Protein AF-A0A1G1GJQ8-F1 (afdb_monomer_lite)

Sequence (85 aa):
MKTSAKMRQWERTQTAWTIEQDRINFLKTAPLPVNPPSLMKPVKVRVLKPTFCIKGERVEVDSILSMPYCDAVSLQVLGKAIIIE

Secondary structure (DSSP, 8-state):
-PPPHHHHHHHHHHHHHHHHHHHHHHHHHSPP-PPPGGGGSEEEEEESS-EE-TTS-EE-TT-EEEEEHHHHHHHHHTTSEEE--

Foldseek 3Di:
DDDDPVVVVVVVVVVVVVVVVVVVVCVVPPPDPDDPVQQQDWFKKFFQCFDADPVRDIDHHRDIDIGGNVRQVVCVVVVGIDTDD

Radius of gyration: 24.44 Å; chains: 1; bounding box: 41×51×54 Å

Structure (mmCIF, N/CA/C/O backbone):
data_AF-A0A1G1GJQ8-F1
#
_entry.id   AF-A0A1G1GJQ8-F1
#
loop_
_atom_site.group_PDB
_atom_site.id
_atom_site.type_symbol
_atom_site.label_atom_id
_atom_site.label_alt_id
_atom_site.label_comp_id
_atom_site.label_asym_id
_atom_site.label_entity_id
_atom_site.label_seq_id
_atom_site.pdbx_PDB_ins_code
_atom_site.Cartn_x
_atom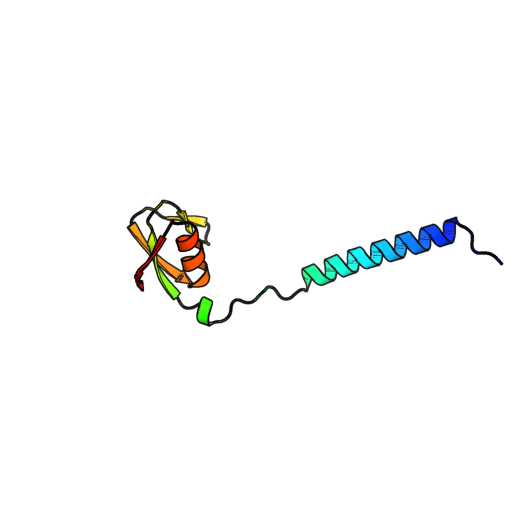_site.Cartn_y
_atom_site.Cartn_z
_atom_site.occupancy
_atom_site.B_iso_or_equiv
_atom_site.auth_seq_id
_atom_site.auth_comp_id
_atom_site.auth_asym_id
_atom_site.auth_atom_id
_atom_site.pdbx_PDB_model_num
ATOM 1 N N . MET A 1 1 ? 26.194 39.902 39.321 1.00 52.62 1 MET A N 1
ATOM 2 C CA . MET A 1 1 ? 24.724 40.036 39.173 1.00 52.62 1 MET A CA 1
ATOM 3 C C . MET A 1 1 ? 24.141 38.660 38.865 1.00 52.62 1 MET A C 1
ATOM 5 O O . MET A 1 1 ? 24.646 38.014 37.960 1.00 52.62 1 MET A O 1
ATOM 9 N N . LYS A 1 2 ? 23.168 38.157 39.642 1.00 57.56 2 LYS A N 1
ATOM 10 C CA . LYS A 1 2 ? 22.537 36.841 39.398 1.00 57.56 2 LYS A CA 1
ATOM 11 C C . LYS A 1 2 ? 21.306 37.042 38.508 1.00 57.56 2 LYS A C 1
ATOM 13 O O . LYS A 1 2 ? 20.444 37.842 38.858 1.00 57.56 2 LYS A O 1
ATOM 18 N N . THR A 1 3 ? 21.214 36.339 37.380 1.00 65.69 3 THR A N 1
ATOM 19 C CA . THR A 1 3 ? 20.035 36.395 36.503 1.00 65.69 3 THR A C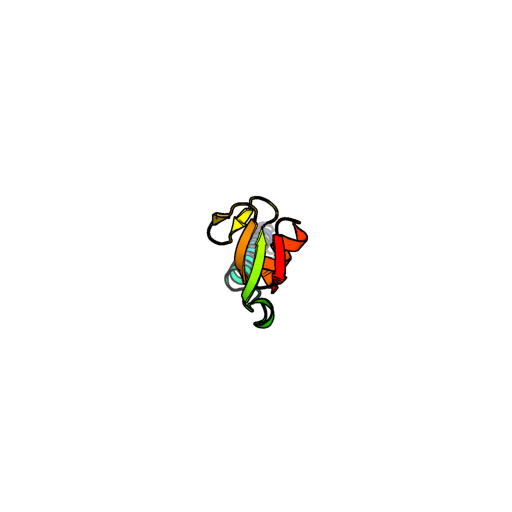A 1
ATOM 20 C C . THR A 1 3 ? 18.799 35.868 37.234 1.00 65.69 3 THR A C 1
ATOM 22 O O . THR A 1 3 ? 18.808 34.792 37.854 1.00 65.69 3 THR A O 1
ATOM 25 N N . SER A 1 4 ? 17.736 36.675 37.190 1.00 80.06 4 SER A N 1
ATOM 26 C CA . SER A 1 4 ? 16.450 36.391 37.826 1.00 80.06 4 SER A CA 1
ATOM 27 C C . SER A 1 4 ? 15.884 35.062 37.324 1.00 80.06 4 SER A C 1
ATOM 29 O O . SER A 1 4 ? 16.014 34.729 36.146 1.00 80.06 4 SER A O 1
ATOM 31 N N . ALA A 1 5 ? 15.224 34.305 38.203 1.00 77.31 5 ALA A N 1
ATOM 32 C CA . ALA A 1 5 ? 14.560 33.051 37.838 1.00 77.31 5 ALA A CA 1
ATOM 33 C C . ALA A 1 5 ? 13.571 33.233 36.667 1.00 77.31 5 ALA A C 1
ATOM 35 O O . ALA A 1 5 ? 13.445 32.343 35.830 1.00 77.31 5 ALA A O 1
ATOM 36 N N . LYS A 1 6 ? 12.958 34.422 36.553 1.00 75.00 6 LYS A N 1
ATOM 37 C CA . LYS A 1 6 ? 12.078 34.791 35.435 1.00 75.00 6 LYS A CA 1
ATOM 38 C C . LYS A 1 6 ? 12.810 34.866 34.089 1.00 75.00 6 LYS A C 1
ATOM 40 O O . LYS A 1 6 ? 12.262 34.398 33.099 1.00 75.00 6 LYS A O 1
ATOM 45 N N . MET A 1 7 ? 14.042 35.390 34.047 1.00 75.44 7 MET A N 1
ATOM 46 C CA . MET A 1 7 ? 14.848 35.404 32.812 1.00 75.44 7 MET A CA 1
ATOM 47 C C . MET A 1 7 ? 15.191 33.982 32.372 1.00 75.44 7 MET A C 1
ATOM 49 O O . MET A 1 7 ? 14.964 33.631 31.222 1.00 75.44 7 MET A O 1
ATOM 53 N N . ARG A 1 8 ? 15.635 33.133 33.307 1.00 76.62 8 ARG A N 1
ATOM 54 C CA . ARG A 1 8 ? 15.960 31.728 33.005 1.00 76.62 8 ARG A CA 1
ATOM 55 C C . ARG A 1 8 ? 14.750 30.937 32.508 1.00 76.62 8 ARG A C 1
ATOM 57 O O . ARG A 1 8 ? 14.889 30.066 31.656 1.00 76.62 8 ARG A O 1
ATOM 64 N N . GLN A 1 9 ? 13.565 31.213 33.048 1.00 79.06 9 GLN A N 1
ATOM 65 C CA . GLN A 1 9 ? 12.329 30.592 32.579 1.00 79.06 9 GLN A CA 1
ATOM 66 C C . GLN A 1 9 ? 11.954 31.076 31.174 1.00 79.06 9 GLN A C 1
ATOM 68 O O . GLN A 1 9 ? 11.599 30.255 30.336 1.00 79.06 9 GLN A O 1
ATOM 73 N N . TRP A 1 10 ? 12.089 32.375 30.895 1.00 79.56 10 TRP A N 1
ATOM 74 C CA . TRP A 1 10 ? 11.844 32.936 29.565 1.00 79.56 10 TRP A CA 1
ATOM 75 C C . TRP A 1 10 ? 12.799 32.364 28.504 1.00 79.56 10 TRP A C 1
ATOM 77 O O . TRP A 1 10 ? 12.337 31.929 27.453 1.00 79.56 10 TRP A O 1
ATOM 87 N N . GLU A 1 11 ? 14.097 32.264 28.808 1.00 79.44 11 GLU A N 1
ATOM 88 C CA . GLU A 1 11 ? 15.108 31.658 27.924 1.00 79.44 11 GLU A CA 1
ATOM 89 C C . GLU A 1 11 ? 14.775 30.197 27.586 1.00 79.44 11 GLU A C 1
ATOM 91 O O . GLU A 1 11 ? 14.876 29.783 26.435 1.00 79.44 11 GLU A O 1
ATOM 96 N N . ARG A 1 12 ? 14.316 29.409 28.569 1.00 78.19 12 ARG A N 1
ATOM 97 C CA . ARG A 1 12 ? 13.898 28.015 28.339 1.00 78.19 12 ARG A CA 1
ATOM 98 C C . ARG A 1 12 ? 12.676 27.917 27.432 1.00 78.19 12 ARG A C 1
ATOM 100 O O . ARG A 1 12 ? 12.649 27.056 26.557 1.00 78.19 12 ARG A O 1
ATOM 107 N N . THR A 1 13 ? 11.683 28.782 27.633 1.00 77.62 13 THR A N 1
ATOM 108 C CA . THR A 1 13 ? 10.474 28.805 26.799 1.00 77.62 13 THR A CA 1
ATOM 109 C C . THR A 1 13 ? 10.800 29.201 25.361 1.00 77.62 13 THR A C 1
ATOM 111 O O . THR A 1 13 ? 10.308 28.560 24.438 1.00 77.62 13 THR A O 1
ATOM 114 N N . GLN A 1 14 ? 11.664 30.203 25.169 1.00 77.50 14 GLN A N 1
ATOM 115 C CA . GLN A 1 14 ? 12.132 30.613 23.842 1.00 77.50 14 GLN A CA 1
ATOM 116 C C . GLN A 1 14 ? 12.848 29.467 23.126 1.00 77.50 14 GLN A C 1
ATOM 118 O O . GLN A 1 14 ? 12.484 29.124 22.007 1.00 77.50 14 GLN A O 1
ATOM 123 N N . THR A 1 15 ? 13.788 28.798 23.796 1.00 78.56 15 THR A N 1
ATOM 124 C CA . THR A 1 15 ? 14.496 27.649 23.216 1.00 78.56 15 THR A CA 1
ATOM 125 C C . THR A 1 15 ? 13.547 26.502 22.858 1.00 78.56 15 THR A C 1
ATOM 127 O O . THR A 1 15 ? 13.690 25.906 21.795 1.00 78.56 15 THR A O 1
ATOM 130 N N . ALA A 1 16 ? 12.548 26.205 23.698 1.00 74.31 16 ALA A N 1
ATOM 131 C CA . ALA A 1 16 ? 11.546 25.181 23.397 1.00 74.31 16 ALA A CA 1
ATOM 132 C C . ALA A 1 16 ? 10.690 25.538 22.168 1.00 74.31 16 ALA A C 1
ATOM 134 O O . ALA A 1 16 ? 10.397 24.667 21.352 1.00 74.31 16 ALA A O 1
ATOM 135 N N . TRP A 1 17 ? 10.317 26.813 22.016 1.00 81.38 17 TRP A N 1
ATOM 136 C CA . TRP A 1 17 ? 9.608 27.300 20.831 1.00 81.38 17 TRP A CA 1
ATOM 137 C C . TRP A 1 17 ? 10.455 27.200 19.567 1.00 81.38 17 TRP A C 1
ATOM 139 O O . TRP A 1 17 ? 9.961 26.699 18.560 1.00 81.38 17 TRP A O 1
ATOM 149 N N . THR A 1 18 ? 11.728 27.596 19.626 1.00 86.25 18 THR A N 1
ATOM 150 C CA . THR A 1 18 ? 12.652 27.456 18.493 1.00 86.25 18 THR A CA 1
ATOM 151 C C . THR A 1 18 ? 12.791 25.994 18.075 1.00 86.25 18 THR A C 1
ATOM 153 O O . THR A 1 18 ? 12.663 25.693 16.896 1.00 86.25 18 THR A O 1
ATOM 1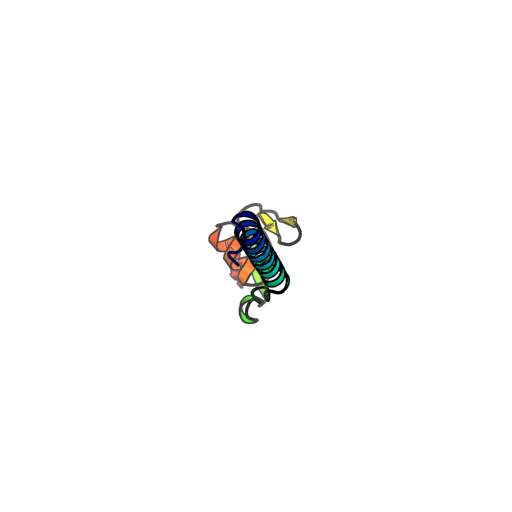56 N N . ILE A 1 19 ? 12.942 25.066 19.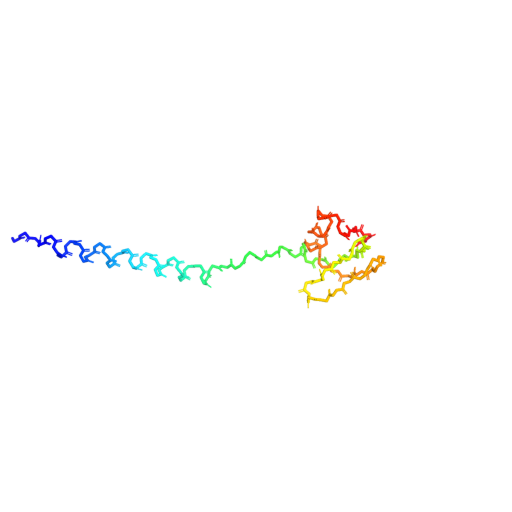030 1.00 84.19 19 ILE A N 1
ATOM 157 C CA . ILE A 1 19 ? 13.033 23.624 18.742 1.00 84.19 19 ILE A CA 1
ATOM 158 C C . ILE A 1 19 ? 11.771 23.108 18.044 1.00 84.19 19 ILE A C 1
ATOM 160 O O . ILE A 1 19 ? 11.871 22.365 17.069 1.00 84.19 19 ILE A O 1
ATOM 164 N N . GLU A 1 20 ? 10.580 23.484 18.517 1.00 81.62 20 GLU A N 1
ATOM 165 C CA . GLU A 1 20 ? 9.334 23.037 17.885 1.00 81.62 20 GLU A CA 1
ATOM 166 C C . GLU A 1 20 ? 9.169 23.639 16.484 1.00 81.62 20 GLU A C 1
ATOM 168 O O . GLU A 1 20 ? 8.718 22.967 15.555 1.00 81.62 20 GLU A O 1
ATOM 173 N N . GLN A 1 21 ? 9.586 24.890 16.299 1.00 81.44 21 GLN A N 1
ATOM 174 C CA . GLN A 1 21 ? 9.527 25.569 15.012 1.00 81.44 21 GLN A CA 1
ATOM 175 C C . GLN A 1 21 ? 10.525 24.977 14.009 1.00 81.44 21 GLN A C 1
ATOM 177 O O . GLN A 1 21 ? 10.160 24.738 12.857 1.00 81.44 21 GLN A O 1
ATOM 182 N N . ASP A 1 22 ? 11.732 24.638 14.458 1.00 84.31 22 ASP A N 1
ATOM 183 C CA . ASP A 1 22 ? 12.730 23.908 13.678 1.00 84.31 22 ASP A CA 1
ATOM 184 C C . ASP A 1 22 ? 12.241 22.501 13.330 1.00 84.31 22 ASP A C 1
ATOM 186 O O . ASP A 1 22 ? 12.383 22.068 12.186 1.00 84.31 22 ASP A O 1
ATOM 190 N N . ARG A 1 23 ? 11.578 21.810 14.268 1.00 79.75 23 ARG A N 1
ATOM 191 C CA . ARG A 1 23 ? 10.943 20.507 14.020 1.00 79.75 23 ARG A CA 1
ATOM 192 C C . ARG A 1 23 ? 9.877 20.604 12.931 1.00 79.75 23 ARG A C 1
ATOM 194 O O . ARG A 1 23 ? 9.860 19.782 12.018 1.00 79.75 23 ARG A O 1
ATOM 201 N N . ILE A 1 24 ? 8.998 21.604 12.998 1.00 82.12 24 ILE A N 1
ATOM 202 C CA . ILE A 1 24 ? 7.957 21.830 11.984 1.00 82.12 24 ILE A CA 1
ATOM 203 C C . ILE A 1 24 ? 8.583 22.181 10.632 1.00 82.12 24 ILE A C 1
ATOM 205 O O . ILE A 1 24 ? 8.150 21.657 9.606 1.00 82.12 24 ILE A O 1
ATOM 209 N N . ASN A 1 25 ? 9.596 23.048 10.617 1.00 82.62 25 ASN A N 1
ATOM 210 C CA . ASN A 1 25 ? 10.296 23.424 9.392 1.00 82.62 25 ASN A CA 1
ATOM 211 C C . ASN A 1 25 ? 10.981 22.212 8.759 1.00 82.62 25 ASN A C 1
ATOM 213 O O . ASN A 1 25 ? 10.813 21.997 7.563 1.00 82.62 25 ASN A O 1
ATOM 217 N N . PHE A 1 26 ? 11.653 21.382 9.561 1.00 79.75 26 PHE A N 1
ATOM 218 C CA . PHE A 1 26 ? 12.225 20.114 9.119 1.00 79.75 26 PHE A CA 1
ATOM 219 C C . PHE A 1 26 ? 11.155 19.182 8.551 1.00 79.75 26 PHE A C 1
ATOM 221 O O . PHE A 1 26 ? 11.349 18.644 7.476 1.00 79.75 26 PHE A O 1
ATOM 228 N N . LEU A 1 27 ? 10.002 19.014 9.203 1.00 76.62 27 LEU A N 1
ATOM 229 C CA . LEU A 1 27 ? 8.929 18.155 8.681 1.00 76.62 27 LEU A CA 1
ATOM 230 C C . LEU A 1 27 ? 8.319 18.679 7.373 1.00 76.62 27 LEU A C 1
ATOM 232 O O . LEU A 1 27 ? 7.901 17.883 6.537 1.00 76.62 27 LEU A O 1
ATOM 236 N N . LYS A 1 28 ? 8.268 20.003 7.182 1.00 75.69 28 LYS A N 1
ATOM 237 C CA . LYS A 1 28 ? 7.788 20.624 5.937 1.00 75.69 28 LYS A CA 1
ATOM 238 C C . LYS A 1 28 ? 8.774 20.480 4.781 1.00 75.69 28 LYS A C 1
ATOM 240 O O . LYS A 1 28 ? 8.342 20.411 3.635 1.00 75.69 28 LYS A O 1
ATOM 245 N N . THR A 1 29 ? 10.074 20.501 5.070 1.00 77.25 29 THR A N 1
ATOM 246 C CA . THR A 1 29 ? 11.141 20.431 4.059 1.00 77.25 29 THR A CA 1
ATOM 247 C C . THR A 1 29 ? 11.750 19.044 3.925 1.00 77.25 29 THR A C 1
ATOM 249 O O . THR A 1 29 ? 12.525 18.816 2.995 1.00 77.25 29 THR A O 1
ATOM 252 N N . ALA A 1 30 ? 11.408 18.121 4.827 1.00 72.62 30 ALA A N 1
ATOM 253 C CA . ALA A 1 30 ? 11.857 16.747 4.781 1.00 72.62 30 ALA A CA 1
ATOM 254 C C . ALA A 1 30 ? 11.497 16.181 3.406 1.00 72.62 30 ALA A C 1
ATOM 256 O O . ALA A 1 30 ? 10.331 16.256 3.000 1.00 72.62 30 ALA A O 1
ATOM 257 N N . PRO A 1 31 ? 12.480 15.637 2.670 1.00 71.81 31 PRO A N 1
ATOM 258 C CA . PRO A 1 31 ? 12.194 15.013 1.399 1.00 71.81 31 PRO A CA 1
ATOM 259 C C . PRO A 1 31 ? 11.188 13.897 1.658 1.00 71.81 31 PRO A C 1
ATOM 261 O O . PRO A 1 31 ? 11.420 13.011 2.485 1.00 71.81 31 PRO A O 1
ATOM 264 N N . LEU A 1 32 ? 10.049 13.966 0.970 1.00 71.19 32 LEU A N 1
ATOM 265 C CA . LEU A 1 32 ? 9.105 12.863 0.983 1.00 71.19 32 LEU A CA 1
ATOM 266 C C . LEU A 1 32 ? 9.854 11.609 0.519 1.00 71.19 32 LEU A C 1
ATOM 268 O O . LEU A 1 32 ? 10.666 11.705 -0.407 1.00 71.19 32 LEU A O 1
ATOM 272 N N . PRO A 1 33 ? 9.618 10.444 1.143 1.00 67.69 33 PRO A N 1
ATOM 273 C CA . PRO A 1 33 ? 10.212 9.206 0.674 1.00 67.69 33 PRO A CA 1
ATOM 274 C C . PRO A 1 33 ? 9.807 8.999 -0.789 1.00 67.69 33 PRO A C 1
ATOM 276 O O . PRO A 1 33 ? 8.636 8.797 -1.107 1.00 67.69 33 PRO A O 1
ATOM 279 N N . VAL A 1 34 ? 10.783 9.112 -1.689 1.00 71.25 34 VAL A N 1
ATOM 280 C CA . VAL A 1 34 ? 10.581 8.872 -3.115 1.00 71.25 34 VAL A CA 1
ATOM 281 C C . VAL A 1 34 ? 10.644 7.369 -3.322 1.00 71.25 34 VAL A C 1
ATOM 283 O O . VAL A 1 34 ? 11.664 6.739 -3.035 1.00 71.25 34 VAL A O 1
ATOM 286 N N . ASN A 1 35 ? 9.554 6.783 -3.814 1.00 72.50 35 ASN A N 1
ATOM 287 C CA . ASN A 1 35 ? 9.550 5.369 -4.162 1.00 72.50 35 ASN A CA 1
ATOM 288 C C . ASN A 1 35 ? 10.587 5.116 -5.272 1.00 72.50 35 ASN A C 1
ATOM 290 O O . ASN A 1 35 ? 10.587 5.839 -6.273 1.00 72.50 35 ASN A O 1
ATOM 294 N N . PRO A 1 36 ? 11.465 4.104 -5.140 1.00 79.12 36 PRO A N 1
ATOM 295 C CA . PRO A 1 36 ? 12.398 3.758 -6.201 1.00 79.12 36 PRO A CA 1
ATOM 296 C C . PRO A 1 36 ? 11.655 3.459 -7.517 1.00 79.12 36 PRO A C 1
ATOM 298 O O . PRO A 1 36 ? 10.552 2.902 -7.483 1.00 79.12 36 PRO A O 1
ATOM 301 N N . PRO A 1 37 ? 12.250 3.764 -8.688 1.00 77.94 37 PRO A N 1
ATOM 302 C CA . PRO A 1 37 ? 11.582 3.624 -9.986 1.00 77.94 37 PRO A CA 1
ATOM 303 C C . PRO A 1 37 ? 11.035 2.217 -10.258 1.00 77.94 37 PRO A C 1
ATOM 305 O O . PRO A 1 37 ? 10.003 2.063 -10.904 1.00 77.94 37 PRO A O 1
ATOM 308 N N . SER A 1 38 ? 11.694 1.186 -9.723 1.00 80.25 38 SER A N 1
ATOM 309 C CA . SER A 1 38 ? 11.253 -0.209 -9.818 1.00 80.25 38 SER A CA 1
ATOM 310 C C . SER A 1 38 ? 9.877 -0.450 -9.192 1.00 80.25 38 SER A C 1
ATOM 312 O O . SER A 1 38 ? 9.098 -1.231 -9.730 1.00 80.25 38 SER A O 1
ATOM 314 N N . LEU A 1 39 ? 9.547 0.250 -8.101 1.00 80.25 39 LEU A N 1
ATOM 315 C CA . LEU A 1 39 ? 8.242 0.168 -7.435 1.00 80.25 39 LEU A CA 1
ATOM 316 C C . LEU A 1 39 ? 7.161 0.991 -8.145 1.00 80.25 39 LEU A C 1
ATOM 318 O O . LEU A 1 39 ? 5.975 0.795 -7.890 1.00 80.25 39 LEU A O 1
ATOM 322 N N . MET A 1 40 ? 7.566 1.892 -9.041 1.00 84.88 40 MET A N 1
ATOM 323 C CA . MET A 1 40 ? 6.662 2.707 -9.852 1.00 84.88 40 MET A CA 1
ATOM 324 C C . MET A 1 40 ? 6.360 2.078 -11.215 1.00 84.88 40 MET A C 1
ATOM 326 O O . MET A 1 40 ? 5.572 2.631 -11.981 1.00 84.88 40 MET A O 1
ATOM 330 N N . LYS A 1 41 ? 6.945 0.909 -11.518 1.00 88.12 41 LYS A N 1
ATOM 331 C CA . LYS A 1 41 ? 6.620 0.148 -12.726 1.00 88.12 41 LYS A CA 1
ATOM 332 C C . LYS A 1 41 ? 5.116 -0.180 -12.735 1.00 88.12 41 LYS A C 1
ATOM 334 O O . LYS A 1 41 ? 4.616 -0.686 -11.726 1.00 88.12 41 LYS A O 1
ATOM 339 N N . PRO A 1 42 ? 4.398 0.086 -13.842 1.00 90.56 42 PRO A N 1
ATOM 340 C CA . PRO A 1 42 ? 3.000 -0.294 -13.959 1.00 90.56 42 PRO A CA 1
ATOM 341 C C . PRO A 1 42 ? 2.876 -1.818 -14.031 1.00 90.56 42 PRO A C 1
ATOM 343 O O . PRO A 1 42 ? 3.608 -2.473 -14.774 1.00 90.56 42 PRO A O 1
ATOM 346 N N . VAL A 1 43 ? 1.934 -2.352 -13.263 1.00 93.44 43 VAL A N 1
ATOM 347 C CA . VAL A 1 43 ? 1.534 -3.760 -13.250 1.00 93.44 43 VAL A CA 1
ATOM 348 C C . VAL A 1 43 ? 0.024 -3.861 -13.395 1.00 93.44 43 VAL A C 1
ATOM 350 O O . VAL A 1 43 ? -0.716 -2.934 -13.039 1.00 93.44 43 VAL A O 1
ATOM 353 N N . LYS A 1 44 ? -0.443 -4.991 -13.918 1.00 94.50 44 LYS A N 1
ATOM 354 C CA . LYS A 1 44 ? -1.866 -5.301 -14.001 1.00 94.50 44 LYS A CA 1
ATOM 355 C C . LYS A 1 44 ? -2.310 -6.026 -12.745 1.00 94.50 44 LYS A C 1
ATOM 357 O O . LYS A 1 44 ? -1.685 -6.989 -12.298 1.00 94.50 44 LYS A O 1
ATOM 362 N N . VAL A 1 45 ? -3.448 -5.600 -12.215 1.00 93.62 45 VAL A N 1
ATOM 363 C CA . VAL A 1 45 ? -4.096 -6.243 -11.076 1.00 93.62 45 VAL A CA 1
ATOM 364 C C . VAL A 1 45 ? -5.530 -6.613 -11.407 1.00 93.62 45 VAL A C 1
ATOM 366 O O . VAL A 1 45 ? -6.223 -5.865 -12.096 1.00 93.62 45 VAL A O 1
ATOM 369 N N . ARG A 1 46 ? -5.988 -7.749 -10.879 1.00 94.06 46 ARG A N 1
ATOM 370 C CA . ARG A 1 46 ? -7.406 -8.117 -10.837 1.00 94.06 46 ARG A CA 1
ATOM 371 C C . ARG A 1 46 ? -7.961 -7.818 -9.452 1.00 94.06 46 ARG A C 1
ATOM 373 O O . ARG A 1 46 ? -7.405 -8.267 -8.449 1.00 94.06 46 ARG A O 1
ATOM 380 N N . VAL A 1 47 ? -9.063 -7.081 -9.402 1.00 93.75 47 VAL A N 1
ATOM 381 C CA . VAL A 1 47 ? -9.760 -6.742 -8.158 1.00 93.75 47 VAL A CA 1
ATOM 382 C C . VAL A 1 47 ? -10.578 -7.942 -7.678 1.00 93.75 47 VAL A C 1
ATOM 384 O O . VAL A 1 47 ? -11.399 -8.472 -8.412 1.00 93.75 47 VAL A O 1
ATOM 387 N N . LEU A 1 48 ? -10.363 -8.368 -6.435 1.00 92.75 48 LEU A N 1
ATOM 388 C CA . LEU A 1 48 ? -11.094 -9.471 -5.799 1.00 92.75 48 LEU A CA 1
ATOM 389 C C . LEU A 1 48 ? -12.236 -8.983 -4.900 1.00 92.75 48 LEU A C 1
ATOM 391 O O . LEU A 1 48 ? -13.172 -9.728 -4.622 1.00 92.75 48 LEU A O 1
ATOM 395 N N . LYS A 1 49 ? -12.146 -7.746 -4.396 1.00 91.50 49 LYS A N 1
ATOM 396 C CA . LYS A 1 49 ? -13.147 -7.123 -3.519 1.00 91.50 49 LYS A CA 1
ATOM 397 C C . LYS A 1 49 ? -13.329 -5.656 -3.900 1.00 91.50 49 LYS A C 1
ATOM 399 O O . LYS A 1 49 ? -12.331 -5.032 -4.261 1.00 91.50 49 LYS A O 1
ATOM 404 N N . PRO A 1 50 ? -14.533 -5.072 -3.749 1.00 89.12 50 PRO A N 1
ATOM 405 C CA . PRO A 1 50 ? -14.747 -3.659 -4.038 1.00 89.12 50 PRO A CA 1
ATOM 406 C C . PRO A 1 50 ? -13.738 -2.795 -3.278 1.00 89.12 50 PRO A C 1
ATOM 408 O O . PRO A 1 50 ? -13.576 -2.929 -2.059 1.00 89.12 50 PRO A O 1
ATOM 411 N N . THR A 1 51 ? -13.028 -1.929 -3.994 1.00 87.06 51 THR A N 1
ATOM 412 C CA . THR A 1 51 ? -11.989 -1.075 -3.409 1.00 87.06 51 THR A CA 1
ATOM 413 C C . THR A 1 51 ? -12.018 0.308 -4.030 1.00 87.06 51 THR A C 1
ATOM 415 O O . THR A 1 51 ? -12.502 0.487 -5.141 1.00 87.06 51 THR A O 1
ATOM 418 N N . PHE A 1 52 ? -11.481 1.291 -3.321 1.00 82.94 52 PHE A N 1
ATOM 419 C CA . PHE A 1 52 ? -11.189 2.592 -3.906 1.00 82.94 52 PHE A CA 1
ATOM 420 C C . PHE A 1 52 ? -9.786 2.556 -4.506 1.00 82.94 52 PHE A C 1
ATOM 422 O O . PHE A 1 52 ? -8.865 2.002 -3.897 1.00 82.94 52 PHE A O 1
ATOM 429 N N . CYS A 1 53 ? -9.634 3.104 -5.707 1.00 72.62 53 CYS A N 1
ATOM 430 C CA . CYS A 1 53 ? -8.328 3.351 -6.298 1.00 72.62 53 CYS A CA 1
ATOM 431 C C . CYS A 1 53 ? -7.725 4.647 -5.726 1.00 72.62 53 CYS A C 1
ATOM 433 O O . CYS A 1 53 ? -8.388 5.415 -5.028 1.00 72.62 53 CYS A O 1
ATOM 435 N N . ILE A 1 54 ? -6.460 4.921 -6.048 1.00 66.00 54 ILE A N 1
ATOM 436 C CA . ILE A 1 54 ? -5.712 6.085 -5.534 1.00 66.00 54 ILE A CA 1
ATOM 437 C C . ILE A 1 54 ? -6.338 7.426 -5.936 1.00 66.00 54 ILE A C 1
ATOM 439 O O . ILE A 1 54 ? -6.143 8.428 -5.255 1.00 66.00 54 ILE A O 1
ATOM 443 N N . LYS A 1 55 ? -7.149 7.449 -6.998 1.00 69.88 55 LYS A N 1
ATOM 444 C CA . LYS A 1 55 ? -7.897 8.639 -7.427 1.00 69.88 55 LYS A CA 1
ATOM 445 C C . LYS A 1 55 ? -9.265 8.785 -6.748 1.00 69.88 55 LYS A C 1
ATOM 447 O O . LYS A 1 55 ? -10.024 9.675 -7.107 1.00 69.88 55 LYS A O 1
ATOM 452 N N . GLY A 1 56 ? -9.586 7.925 -5.779 1.00 78.44 56 GLY A N 1
ATOM 453 C CA . GLY A 1 56 ? -10.859 7.946 -5.058 1.00 78.44 56 GLY A CA 1
ATOM 454 C C . GLY A 1 56 ? -12.035 7.337 -5.826 1.00 78.44 56 GLY A C 1
ATOM 455 O O . GLY A 1 56 ? -13.158 7.376 -5.332 1.00 78.44 56 GLY A O 1
ATOM 456 N N . GLU A 1 57 ? -11.808 6.747 -7.002 1.00 82.62 57 GLU A N 1
ATOM 457 C CA . GLU A 1 57 ? -12.863 6.056 -7.744 1.00 82.62 57 GLU A CA 1
ATOM 458 C C . GLU A 1 57 ? -13.087 4.661 -7.161 1.00 82.62 57 GLU A C 1
ATOM 460 O O . GLU A 1 57 ? -12.144 3.933 -6.832 1.00 82.62 57 GLU A O 1
ATOM 465 N N . ARG A 1 58 ? -14.357 4.282 -7.026 1.00 86.25 58 ARG A N 1
ATOM 466 C CA . ARG A 1 58 ? -14.740 2.931 -6.629 1.00 86.25 58 ARG A CA 1
ATOM 467 C C . ARG A 1 58 ? -14.527 1.988 -7.806 1.00 86.25 58 ARG A C 1
ATOM 469 O O . ARG A 1 58 ? -15.006 2.249 -8.904 1.00 86.25 58 ARG A O 1
ATOM 476 N N . VAL A 1 59 ? -13.847 0.880 -7.547 1.00 88.62 59 VAL A N 1
ATOM 477 C CA . VAL A 1 59 ? -13.603 -0.179 -8.519 1.00 88.62 59 VAL A CA 1
ATOM 478 C C . VAL A 1 59 ? -14.334 -1.440 -8.086 1.00 88.62 59 VAL A C 1
ATOM 480 O O . VAL A 1 59 ? -14.217 -1.882 -6.938 1.00 88.62 59 VAL A O 1
ATOM 483 N N . GLU A 1 60 ? -15.093 -1.998 -9.023 1.00 90.75 60 GLU A N 1
ATOM 484 C CA . GLU A 1 60 ? -15.889 -3.204 -8.830 1.00 90.75 60 GLU A CA 1
ATOM 485 C C . GLU A 1 60 ? -15.041 -4.478 -8.939 1.00 90.75 60 GLU A C 1
ATOM 487 O O . GLU A 1 60 ? -13.934 -4.482 -9.488 1.00 90.75 60 GLU A O 1
ATOM 492 N N . VAL A 1 61 ? -15.573 -5.571 -8.393 1.00 92.56 61 VAL A N 1
ATOM 493 C CA . VAL A 1 61 ? -14.941 -6.899 -8.426 1.00 92.56 61 VAL A CA 1
ATOM 494 C C . VAL A 1 61 ? -14.692 -7.344 -9.872 1.00 92.56 61 VAL A C 1
ATOM 496 O O . VAL A 1 61 ? -15.414 -6.949 -10.782 1.00 92.56 61 VAL A O 1
ATOM 499 N N . ASP A 1 62 ? -13.632 -8.125 -10.079 1.00 90.88 62 ASP A N 1
ATOM 500 C CA . ASP A 1 62 ? -13.153 -8.655 -11.364 1.00 90.88 62 ASP A CA 1
ATOM 501 C C . ASP A 1 62 ? -12.657 -7.618 -12.382 1.00 90.88 62 ASP A C 1
ATOM 503 O O . ASP A 1 62 ? -12.141 -7.984 -13.442 1.00 90.88 62 ASP A O 1
ATOM 507 N N . SER A 1 63 ? -12.695 -6.330 -12.036 1.00 90.75 63 SER A N 1
ATOM 508 C CA . SER A 1 63 ? -12.065 -5.281 -12.837 1.00 90.75 63 SER A CA 1
ATOM 509 C C . SER A 1 63 ? -10.556 -5.504 -12.944 1.00 90.75 63 SER A C 1
ATOM 511 O O . SER A 1 63 ? -9.888 -5.864 -11.967 1.00 90.75 63 SER A O 1
ATOM 513 N N . ILE A 1 64 ? -10.009 -5.236 -14.131 1.00 92.81 64 ILE A N 1
ATOM 514 C CA . ILE A 1 64 ? -8.567 -5.250 -14.382 1.00 92.81 64 ILE A CA 1
ATOM 515 C C . ILE A 1 64 ? -8.076 -3.810 -14.465 1.00 92.81 64 ILE A C 1
ATOM 517 O O . ILE A 1 64 ? -8.566 -3.024 -15.273 1.00 92.81 64 ILE A O 1
ATOM 521 N N . LEU A 1 65 ? -7.092 -3.476 -13.634 1.00 90.25 65 LEU A N 1
ATOM 522 C CA . LEU A 1 65 ? -6.504 -2.142 -13.564 1.00 90.25 65 LEU A CA 1
ATOM 523 C C . LEU A 1 65 ? -5.007 -2.206 -13.837 1.00 90.25 65 LEU A C 1
ATOM 525 O O . LEU A 1 65 ? -4.347 -3.169 -13.455 1.00 90.25 65 LEU A O 1
ATOM 529 N N . SER A 1 66 ? -4.467 -1.137 -14.418 1.00 92.00 66 SER A N 1
ATOM 530 C CA . SER A 1 66 ? -3.028 -0.883 -14.457 1.00 92.00 66 SER A CA 1
ATOM 531 C C . SER A 1 66 ? -2.680 0.147 -13.387 1.00 92.00 66 SER A C 1
ATOM 533 O O . SER A 1 66 ? -3.224 1.252 -13.404 1.00 92.00 66 SER A O 1
ATOM 535 N N . MET A 1 67 ? -1.783 -0.196 -12.465 1.00 90.12 67 MET A N 1
ATOM 536 C CA . MET A 1 67 ? -1.341 0.705 -11.395 1.00 90.12 67 MET A CA 1
ATOM 537 C C . MET A 1 67 ? 0.124 0.456 -11.029 1.00 90.12 67 MET A C 1
ATOM 539 O O . MET A 1 67 ? 0.678 -0.570 -11.421 1.00 90.12 67 MET A O 1
ATOM 543 N N . PRO A 1 68 ? 0.777 1.370 -10.300 1.00 91.19 68 PRO A N 1
ATOM 544 C CA . PRO A 1 68 ? 2.138 1.143 -9.846 1.00 91.19 68 PRO A CA 1
ATOM 545 C C . PRO A 1 68 ? 2.277 -0.074 -8.929 1.00 91.19 68 PRO A C 1
ATOM 547 O O . PRO A 1 68 ? 1.387 -0.379 -8.134 1.00 91.19 68 PRO A O 1
ATOM 550 N N . TYR A 1 69 ? 3.424 -0.749 -9.004 1.00 90.50 69 TYR A N 1
ATOM 551 C CA . TYR A 1 69 ? 3.694 -1.953 -8.219 1.00 90.50 69 TYR A CA 1
ATOM 552 C C . TYR A 1 69 ? 3.564 -1.741 -6.702 1.00 90.50 69 TYR A C 1
ATOM 554 O O . TYR A 1 69 ? 2.985 -2.590 -6.029 1.00 90.50 69 TYR A O 1
ATOM 562 N N . CYS A 1 70 ? 4.023 -0.614 -6.143 1.00 88.50 70 CYS A N 1
ATOM 563 C CA . CYS A 1 70 ? 3.854 -0.334 -4.705 1.00 88.50 70 CYS A CA 1
ATOM 564 C C . CYS A 1 70 ? 2.382 -0.339 -4.260 1.00 88.50 70 CYS A C 1
ATOM 566 O O . CYS A 1 70 ? 2.042 -0.827 -3.177 1.00 88.50 70 CYS A O 1
ATOM 568 N N . ASP A 1 71 ? 1.502 0.160 -5.119 1.00 88.50 71 ASP A N 1
ATOM 569 C CA . ASP A 1 71 ? 0.077 0.290 -4.841 1.00 88.50 71 ASP A CA 1
ATOM 570 C C . ASP A 1 71 ? -0.626 -1.054 -5.019 1.00 88.50 71 ASP A C 1
ATOM 572 O O . ASP A 1 71 ? -1.443 -1.462 -4.190 1.00 88.50 71 ASP A O 1
ATOM 576 N N . ALA A 1 72 ? -0.230 -1.789 -6.059 1.00 90.88 72 ALA A N 1
ATOM 577 C CA . ALA A 1 72 ? -0.669 -3.151 -6.313 1.00 90.88 72 ALA A CA 1
ATOM 578 C C . ALA A 1 72 ? -0.333 -4.087 -5.143 1.00 90.88 72 ALA A C 1
ATOM 580 O O . ALA A 1 72 ? -1.206 -4.817 -4.671 1.00 90.88 72 ALA A O 1
ATOM 581 N N . VAL A 1 73 ? 0.897 -4.015 -4.621 1.00 90.75 73 VAL A N 1
ATOM 582 C CA . VAL A 1 73 ? 1.325 -4.772 -3.435 1.00 90.75 73 VAL A CA 1
ATOM 583 C C . VAL A 1 73 ? 0.494 -4.380 -2.219 1.00 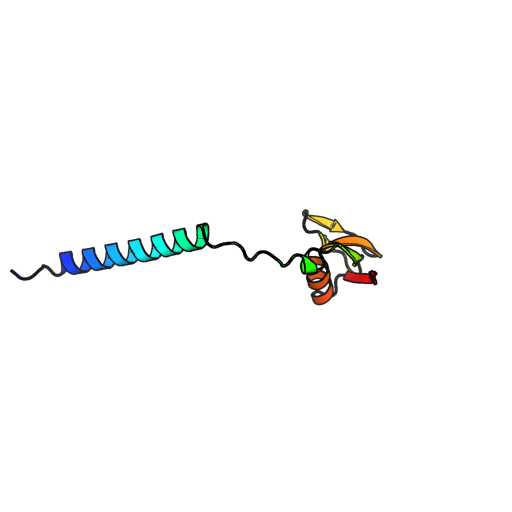90.75 73 VAL A C 1
ATOM 585 O O . VAL A 1 73 ? 0.047 -5.253 -1.481 1.00 90.75 73 VAL A O 1
ATOM 588 N N . SER A 1 74 ? 0.213 -3.089 -2.031 1.00 90.12 74 SER A N 1
ATOM 589 C CA . SER A 1 74 ? -0.628 -2.623 -0.922 1.00 90.12 74 SER A CA 1
ATOM 590 C C . SER A 1 74 ? -2.040 -3.221 -0.991 1.00 90.12 74 SER A C 1
ATOM 592 O O . SER A 1 74 ? -2.552 -3.729 0.008 1.00 90.12 74 SER A O 1
ATOM 594 N N . LEU A 1 75 ? -2.664 -3.242 -2.173 1.00 89.81 75 LEU A N 1
ATOM 595 C CA . LEU A 1 75 ? -3.978 -3.871 -2.364 1.00 89.81 75 LEU A CA 1
ATOM 596 C C . LEU A 1 75 ? -3.937 -5.398 -2.226 1.00 89.81 75 LEU A C 1
ATOM 598 O O . LEU A 1 75 ? -4.911 -5.990 -1.751 1.00 89.81 75 LEU A O 1
ATOM 602 N N . GLN A 1 76 ? -2.828 -6.029 -2.612 1.00 91.81 76 GLN A N 1
ATOM 603 C CA . GLN A 1 76 ? -2.622 -7.467 -2.465 1.00 91.81 76 GLN A CA 1
ATOM 604 C C . GLN A 1 76 ? -2.458 -7.878 -1.001 1.00 91.81 76 GLN A C 1
ATOM 606 O O . GLN A 1 76 ? -3.112 -8.822 -0.561 1.00 91.81 76 GLN A O 1
ATOM 611 N N . VAL A 1 77 ? -1.668 -7.134 -0.221 1.00 91.75 77 VAL A N 1
ATOM 612 C CA . VAL A 1 77 ? -1.508 -7.339 1.230 1.00 91.75 77 VAL A CA 1
ATOM 613 C C . VAL A 1 77 ? -2.843 -7.173 1.959 1.00 91.75 77 VAL A C 1
ATOM 615 O O . VAL A 1 77 ? -3.146 -7.924 2.882 1.00 91.75 77 VAL A O 1
ATOM 618 N N . LEU A 1 78 ? -3.689 -6.244 1.507 1.00 90.25 78 LEU A N 1
ATOM 619 C CA . LEU A 1 78 ? -5.048 -6.068 2.031 1.00 90.25 78 LEU A CA 1
ATOM 620 C C . LEU A 1 78 ? -6.045 -7.140 1.542 1.00 90.25 78 LEU A C 1
ATOM 622 O O . LEU A 1 78 ? -7.218 -7.101 1.924 1.00 90.25 78 LEU A O 1
ATOM 626 N N . GLY A 1 79 ? -5.624 -8.069 0.677 1.00 92.00 79 GLY A N 1
ATOM 627 C CA . GLY A 1 79 ? -6.478 -9.115 0.109 1.0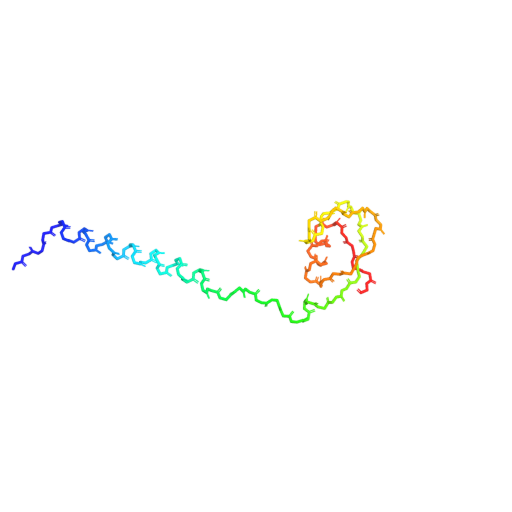0 92.00 79 GLY A CA 1
ATOM 628 C C . GLY A 1 79 ? -7.615 -8.573 -0.764 1.00 92.00 79 GLY A C 1
ATOM 629 O O . GLY A 1 79 ? -8.688 -9.180 -0.829 1.00 92.00 79 GLY A O 1
ATOM 630 N N . LYS A 1 80 ? -7.417 -7.399 -1.379 1.00 92.12 80 LYS A N 1
ATOM 631 C CA . LYS A 1 80 ? -8.408 -6.726 -2.236 1.00 92.12 80 LYS A CA 1
ATOM 632 C C . LYS A 1 80 ? -8.150 -6.929 -3.722 1.00 92.12 80 LYS A C 1
ATOM 634 O O . LYS A 1 80 ? -9.089 -6.828 -4.505 1.00 92.12 80 LYS A O 1
ATOM 639 N N . ALA A 1 81 ? -6.911 -7.207 -4.111 1.00 92.75 81 ALA A N 1
ATOM 640 C CA . ALA A 1 81 ? -6.526 -7.445 -5.496 1.00 92.75 81 ALA A CA 1
ATOM 641 C C . ALA A 1 81 ? -5.408 -8.490 -5.586 1.00 92.75 81 ALA A C 1
ATOM 643 O O . ALA A 1 81 ? -4.752 -8.795 -4.593 1.00 92.75 81 ALA A O 1
ATOM 644 N N . ILE A 1 82 ? -5.181 -9.024 -6.782 1.00 95.19 82 ILE A N 1
ATOM 645 C CA . ILE A 1 82 ? -4.034 -9.879 -7.104 1.00 95.19 82 ILE A CA 1
ATOM 646 C C . ILE A 1 82 ? -3.290 -9.306 -8.301 1.00 95.19 82 ILE A C 1
ATOM 648 O O . ILE A 1 82 ? -3.915 -8.818 -9.242 1.00 95.19 82 ILE A O 1
ATOM 652 N N . ILE A 1 83 ? -1.962 -9.371 -8.265 1.00 94.31 83 ILE A N 1
ATOM 653 C CA . ILE A 1 83 ? -1.114 -9.011 -9.404 1.00 94.31 83 ILE A CA 1
ATOM 654 C C . ILE A 1 83 ? -1.186 -10.149 -10.418 1.00 94.31 83 ILE A C 1
ATOM 656 O O . ILE A 1 83 ? -1.034 -11.313 -10.047 1.00 94.31 83 ILE A O 1
ATOM 660 N N . ILE A 1 84 ? -1.452 -9.807 -11.675 1.00 95.25 84 ILE A N 1
ATOM 661 C CA . ILE A 1 84 ? -1.582 -10.774 -12.771 1.00 95.25 84 ILE A CA 1
ATOM 662 C C . ILE A 1 84 ? -0.521 -10.587 -13.863 1.00 95.25 84 ILE A C 1
ATOM 664 O O . ILE A 1 84 ? -0.313 -11.524 -14.628 1.00 95.25 84 ILE A O 1
ATOM 668 N N . GLU A 1 85 ? 0.143 -9.424 -13.935 1.00 81.81 85 GLU A N 1
ATOM 669 C CA . GLU A 1 85 ? 1.224 -9.136 -14.898 1.00 81.81 85 GLU A CA 1
ATOM 670 C C . GLU A 1 85 ? 2.096 -7.948 -14.470 1.00 81.81 85 GLU A C 1
ATOM 672 O O . GLU A 1 85 ? 1.508 -6.925 -14.050 1.00 81.81 85 GLU A O 1
#

pLDDT: mean 83.18, std 8.91, range [52.62, 95.25]